Protein AF-A0A7K0LZA2-F1 (afdb_monomer_lite)

Secondary structure (DSSP, 8-state):
-PPPPPPPPPPPGGG--GGGEEEETTEEEEEEE---SSS----EEEEEESSPPPP----SS-------SS----------

Structure (mmCIF, N/CA/C/O backbone):
data_AF-A0A7K0LZA2-F1
#
_entry.id   AF-A0A7K0LZA2-F1
#
loop_
_atom_site.group_PDB
_atom_site.id
_atom_site.type_symbol
_atom_site.label_atom_id
_atom_site.label_alt_id
_atom_site.label_comp_id
_atom_site.label_asym_id
_atom_site.label_entity_id
_atom_site.label_seq_id
_atom_site.pdbx_PDB_ins_code
_atom_site.Cartn_x
_atom_site.Cartn_y
_atom_site.Cartn_z
_atom_site.occupancy
_atom_site.B_iso_or_equiv
_atom_site.auth_seq_id
_atom_site.auth_comp_id
_atom_site.auth_asym_id
_atom_site.auth_atom_id
_atom_site.pdbx_PDB_model_num
ATOM 1 N N . MET A 1 1 ? -30.163 -21.825 -4.765 1.00 33.12 1 MET A N 1
ATOM 2 C CA . MET A 1 1 ? -30.317 -20.491 -4.145 1.00 33.12 1 MET A CA 1
ATOM 3 C C . MET A 1 1 ? -28.927 -19.898 -3.976 1.00 33.12 1 MET A C 1
ATOM 5 O O . MET A 1 1 ? -28.187 -20.357 -3.118 1.00 33.12 1 MET A O 1
ATOM 9 N N . ASN A 1 2 ? -28.550 -18.963 -4.850 1.00 35.34 2 ASN A N 1
ATOM 10 C CA . ASN A 1 2 ? -27.258 -18.276 -4.796 1.00 35.34 2 ASN A CA 1
ATOM 11 C C . ASN A 1 2 ? -27.255 -17.310 -3.608 1.00 35.34 2 ASN A C 1
ATOM 13 O O . ASN A 1 2 ? -28.124 -16.443 -3.520 1.00 35.34 2 ASN A O 1
ATOM 17 N N . GLN A 1 3 ? -26.303 -17.466 -2.688 1.00 33.91 3 GLN A N 1
ATOM 18 C CA . GLN A 1 3 ? -26.083 -16.486 -1.629 1.00 33.91 3 GLN A CA 1
ATOM 19 C C . GLN A 1 3 ? -25.539 -15.195 -2.253 1.00 33.91 3 GLN A C 1
ATOM 21 O O . GLN A 1 3 ? -24.502 -15.200 -2.912 1.00 33.91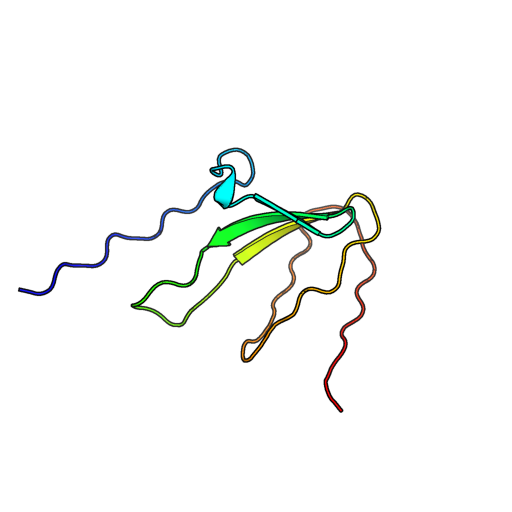 3 GLN A O 1
ATOM 26 N N . ALA A 1 4 ? -26.270 -14.098 -2.066 1.00 36.03 4 ALA A N 1
ATOM 27 C CA . ALA A 1 4 ? -25.887 -12.766 -2.509 1.00 36.03 4 ALA A CA 1
ATOM 28 C C . ALA A 1 4 ? -24.604 -12.295 -1.797 1.00 36.03 4 ALA A C 1
ATOM 30 O O . ALA A 1 4 ? -24.507 -12.350 -0.568 1.00 36.03 4 ALA A O 1
ATOM 31 N N . MET A 1 5 ? -23.634 -11.809 -2.574 1.00 41.59 5 MET A N 1
ATOM 32 C CA . MET A 1 5 ? -22.444 -11.098 -2.095 1.00 41.59 5 MET A CA 1
ATOM 33 C C . MET A 1 5 ? -22.850 -9.925 -1.188 1.00 41.59 5 MET A C 1
ATOM 35 O O . MET A 1 5 ? -23.626 -9.063 -1.600 1.00 41.59 5 MET A O 1
ATOM 39 N N . LYS A 1 6 ? -22.324 -9.867 0.044 1.00 42.16 6 LYS A N 1
ATOM 40 C CA . LYS A 1 6 ? -22.514 -8.696 0.920 1.00 42.16 6 LYS A CA 1
ATOM 41 C C . LYS A 1 6 ? -21.570 -7.553 0.476 1.00 42.16 6 LYS A C 1
ATOM 43 O O . LYS A 1 6 ? -20.400 -7.841 0.234 1.00 42.16 6 LYS A O 1
ATOM 48 N N . PRO A 1 7 ? -22.035 -6.288 0.377 1.00 55.19 7 PRO A N 1
ATOM 49 C CA . PRO A 1 7 ? -21.248 -5.177 -0.170 1.00 55.19 7 PRO A CA 1
ATOM 50 C C . PRO A 1 7 ? -19.975 -4.816 0.614 1.00 55.19 7 PRO A C 1
ATOM 52 O O . PRO A 1 7 ? -19.865 -5.069 1.817 1.00 55.19 7 PRO A O 1
ATOM 55 N N . GLY A 1 8 ? -19.051 -4.173 -0.114 1.00 56.03 8 GLY A N 1
ATOM 56 C CA . GLY A 1 8 ? -17.701 -3.774 0.280 1.00 56.03 8 GLY A CA 1
ATOM 57 C C . GLY A 1 8 ? -17.615 -2.961 1.569 1.00 56.03 8 GLY A C 1
ATOM 58 O O . GLY A 1 8 ? -18.147 -1.858 1.684 1.00 56.03 8 GLY A O 1
ATOM 59 N N . LYS A 1 9 ? -16.875 -3.513 2.530 1.00 52.22 9 LYS A N 1
ATOM 60 C CA . LYS A 1 9 ? -16.396 -2.783 3.700 1.00 52.22 9 LYS A CA 1
ATOM 61 C C . LYS A 1 9 ? -15.094 -2.088 3.322 1.00 52.22 9 LYS A C 1
ATOM 63 O O . LYS A 1 9 ? -14.138 -2.754 2.937 1.00 52.22 9 LYS A O 1
ATOM 68 N N . VAL A 1 10 ? -15.074 -0.765 3.431 1.00 52.16 10 VAL A N 1
ATOM 69 C CA . VAL A 1 10 ? -13.856 0.038 3.297 1.00 52.16 10 VAL A CA 1
ATOM 70 C C . VAL A 1 10 ? -13.284 0.225 4.694 1.00 52.16 10 VAL A C 1
ATOM 72 O O . VAL A 1 10 ? -13.958 0.756 5.577 1.00 52.16 10 VAL A O 1
ATOM 75 N N . PHE A 1 11 ? -12.061 -0.245 4.908 1.00 58.97 11 PHE A N 1
ATOM 76 C CA . PHE A 1 11 ? -11.384 -0.123 6.192 1.00 58.97 11 PHE A CA 1
ATOM 77 C C . PHE A 1 11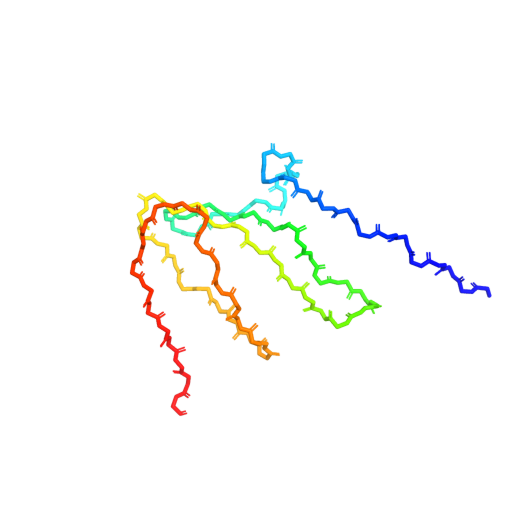 ? -10.485 1.109 6.193 1.00 58.97 11 PHE A C 1
ATOM 79 O O . PHE A 1 11 ? -9.865 1.437 5.186 1.00 58.97 11 PHE A O 1
ATOM 86 N N . ASN A 1 12 ? -10.409 1.797 7.330 1.00 64.62 12 ASN A N 1
ATOM 87 C CA . ASN A 1 12 ? -9.376 2.798 7.558 1.00 64.62 12 ASN A CA 1
ATOM 88 C C . ASN A 1 12 ? -8.089 2.065 7.962 1.00 64.62 12 ASN A C 1
ATOM 90 O O . ASN A 1 12 ? -8.153 1.133 8.765 1.00 64.62 12 ASN A O 1
ATOM 94 N N . ALA A 1 13 ? -6.928 2.506 7.470 1.00 66.75 13 ALA A N 1
ATOM 95 C CA . ALA A 1 13 ? -5.622 1.969 7.861 1.00 66.75 13 ALA A CA 1
ATOM 96 C C . ALA A 1 13 ? -5.452 1.841 9.391 1.00 66.75 13 ALA A C 1
ATOM 98 O O . ALA A 1 13 ? -4.853 0.889 9.878 1.00 66.75 13 ALA A O 1
ATOM 99 N N . ARG A 1 14 ? -6.047 2.760 10.167 1.00 66.38 14 ARG A N 1
ATOM 100 C CA . ARG A 1 14 ? -5.984 2.777 11.641 1.00 66.38 14 ARG A CA 1
ATOM 101 C C . ARG A 1 14 ? -6.851 1.727 12.340 1.00 66.38 14 ARG A C 1
ATOM 103 O O . ARG A 1 14 ? -6.704 1.541 13.542 1.00 66.38 14 ARG A O 1
ATOM 110 N N . THR A 1 15 ? -7.784 1.102 11.630 1.00 72.62 15 THR A N 1
ATOM 111 C CA . THR A 1 15 ? -8.772 0.167 12.195 1.00 72.62 15 THR A CA 1
ATOM 112 C C . THR A 1 15 ? -8.666 -1.230 11.589 1.00 72.62 15 THR A C 1
ATOM 114 O O . THR A 1 15 ? -9.571 -2.041 11.777 1.00 72.62 15 THR A O 1
ATOM 117 N N . LEU A 1 16 ? -7.619 -1.493 10.803 1.00 75.00 16 LEU A N 1
ATOM 118 C CA . LEU A 1 16 ? -7.390 -2.803 10.208 1.00 75.00 16 LEU A CA 1
ATOM 119 C C . LEU A 1 16 ? -6.983 -3.825 11.268 1.00 75.00 16 LEU A C 1
ATOM 121 O O . LEU A 1 16 ? -6.297 -3.501 12.239 1.00 75.00 16 LEU A O 1
ATOM 125 N N . ALA A 1 17 ? -7.400 -5.069 11.048 1.00 79.94 17 ALA A N 1
ATOM 126 C CA . ALA A 1 17 ? -6.933 -6.189 11.844 1.00 79.94 17 ALA A CA 1
ATOM 127 C C . ALA A 1 17 ? -5.429 -6.424 11.579 1.00 79.94 17 ALA A C 1
ATOM 129 O O . ALA A 1 17 ? -4.959 -6.127 10.475 1.00 79.94 17 ALA A O 1
ATOM 130 N N . PRO A 1 18 ? -4.652 -6.923 12.559 1.00 81.94 18 PRO A N 1
ATOM 131 C CA . PRO A 1 18 ? -3.205 -7.084 12.415 1.00 81.94 18 PRO A CA 1
ATOM 132 C C . PRO A 1 18 ? -2.775 -7.896 11.187 1.00 81.94 18 PRO A C 1
ATOM 134 O O . PRO A 1 18 ? -1.755 -7.582 10.585 1.00 81.94 18 PRO A O 1
ATOM 137 N N . GLU A 1 19 ? -3.560 -8.894 10.776 1.00 83.56 19 GLU A N 1
ATOM 138 C CA . GLU A 1 19 ? -3.316 -9.708 9.579 1.00 83.56 19 GLU A CA 1
ATOM 139 C C . GLU A 1 19 ? -3.365 -8.919 8.258 1.00 83.56 19 GLU A C 1
ATOM 141 O O . GLU A 1 19 ? -2.836 -9.372 7.242 1.00 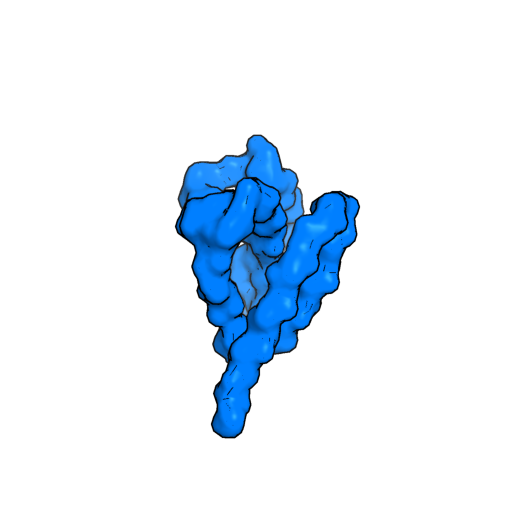83.56 19 GLU A O 1
ATOM 146 N N . ASP A 1 20 ? -3.958 -7.725 8.277 1.00 83.81 20 ASP A N 1
ATOM 147 C CA . ASP A 1 20 ? -4.096 -6.835 7.120 1.00 83.81 20 ASP A CA 1
ATOM 148 C C . ASP A 1 20 ? -3.045 -5.732 7.089 1.00 83.81 20 ASP A C 1
ATOM 150 O O . ASP A 1 20 ? -3.046 -4.883 6.190 1.00 83.81 20 ASP A O 1
ATOM 154 N N . VAL A 1 21 ? -2.122 -5.775 8.048 1.00 87.38 21 VAL A N 1
ATOM 155 C CA . VAL A 1 21 ? -0.987 -4.874 8.165 1.00 87.38 21 VAL A CA 1
ATOM 156 C C . VAL A 1 21 ? 0.294 -5.671 7.953 1.00 87.38 21 VAL A C 1
ATOM 158 O O . VAL A 1 21 ? 0.536 -6.689 8.592 1.00 87.38 21 VAL A O 1
ATOM 161 N N . SER A 1 22 ? 1.145 -5.202 7.046 1.00 89.31 22 SER A N 1
ATOM 162 C CA . SER A 1 22 ? 2.427 -5.848 6.751 1.00 89.31 22 SER A CA 1
ATOM 163 C C . SER A 1 22 ? 3.565 -4.837 6.710 1.00 89.31 22 SER A C 1
ATOM 165 O O . SER A 1 22 ? 3.369 -3.672 6.364 1.00 89.31 22 SER A O 1
ATOM 167 N N . MET A 1 23 ? 4.770 -5.285 7.063 1.00 88.81 23 MET A N 1
ATOM 168 C CA . MET A 1 23 ? 5.988 -4.480 6.965 1.00 88.81 23 MET A CA 1
ATOM 169 C C . MET A 1 23 ? 6.751 -4.838 5.691 1.00 88.81 23 MET A C 1
ATOM 171 O O . MET A 1 23 ? 6.887 -6.010 5.344 1.00 88.81 23 MET A O 1
ATOM 175 N N . ARG A 1 24 ? 7.265 -3.825 4.993 1.00 85.94 24 ARG A N 1
ATOM 176 C CA . ARG A 1 24 ? 8.055 -3.958 3.761 1.00 85.94 24 ARG A CA 1
ATOM 177 C C . ARG A 1 24 ? 9.266 -3.035 3.833 1.00 85.94 24 ARG A C 1
ATOM 179 O O . ARG A 1 24 ? 9.213 -1.898 3.368 1.00 85.94 24 ARG A O 1
ATOM 186 N N . GLY A 1 25 ? 10.345 -3.508 4.455 1.00 86.94 25 GLY A N 1
ATOM 187 C CA . GLY A 1 25 ? 11.474 -2.651 4.825 1.00 86.94 25 GLY A CA 1
ATOM 188 C C . GLY A 1 25 ? 11.016 -1.581 5.818 1.00 86.94 25 GLY A C 1
ATOM 189 O O . GLY A 1 25 ? 10.405 -1.909 6.832 1.00 86.94 25 GLY A O 1
ATOM 190 N N . GLN A 1 26 ? 11.249 -0.308 5.498 1.00 88.12 26 GLN A N 1
ATOM 191 C CA . GLN A 1 26 ? 10.783 0.841 6.289 1.00 88.12 26 GLN A CA 1
ATOM 192 C C . GLN A 1 26 ? 9.383 1.337 5.867 1.00 88.12 26 GLN A C 1
ATOM 194 O O . GLN A 1 26 ? 8.973 2.441 6.217 1.00 88.12 26 GLN A O 1
ATOM 199 N N . GLY A 1 27 ? 8.642 0.546 5.087 1.00 88.38 27 GLY A N 1
ATOM 200 C CA . GLY A 1 27 ? 7.249 0.821 4.740 1.00 88.38 27 GLY A CA 1
ATOM 201 C C . GLY A 1 27 ? 6.272 -0.013 5.566 1.00 88.38 27 GLY A C 1
ATOM 202 O O . GLY A 1 27 ? 6.451 -1.225 5.689 1.00 88.38 27 GLY A O 1
ATOM 203 N N . GLN A 1 28 ? 5.203 0.608 6.064 1.00 90.62 28 GLN A N 1
ATOM 204 C CA . GLN A 1 28 ? 4.049 -0.089 6.638 1.00 90.62 28 GLN A CA 1
ATOM 205 C C . GLN A 1 28 ? 2.901 -0.102 5.625 1.00 90.62 28 GLN A C 1
ATOM 207 O O . GLN A 1 28 ? 2.522 0.940 5.095 1.00 90.62 28 GLN A O 1
ATOM 212 N N . CYS A 1 29 ? 2.372 -1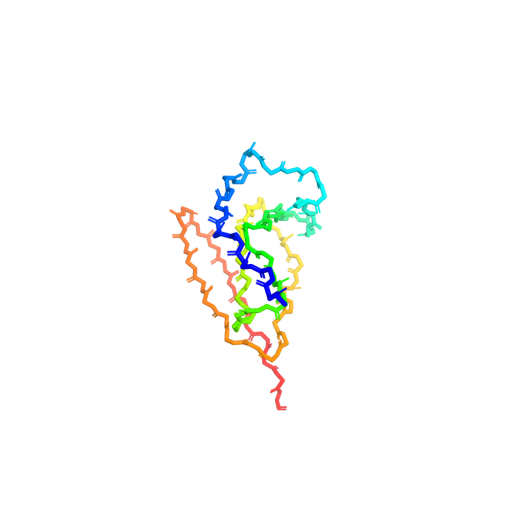.283 5.321 1.00 89.00 29 CYS A N 1
ATOM 213 C CA . CYS A 1 29 ? 1.367 -1.498 4.284 1.00 89.00 29 CYS A CA 1
ATOM 214 C C . CYS A 1 29 ? 0.043 -1.950 4.898 1.00 89.00 29 CYS A C 1
ATOM 216 O O . CYS A 1 29 ? 0.016 -2.902 5.673 1.00 89.00 29 CYS A O 1
ATOM 218 N N . PHE A 1 30 ? -1.040 -1.300 4.490 1.00 88.56 30 PHE A N 1
ATOM 219 C CA . PHE A 1 30 ? -2.401 -1.495 4.975 1.00 88.56 30 PHE A CA 1
ATOM 220 C C . PHE A 1 30 ? -3.272 -2.002 3.825 1.00 88.56 30 PHE A C 1
ATOM 222 O O . PHE A 1 30 ? -3.524 -1.265 2.871 1.00 88.56 30 PHE A O 1
ATOM 229 N N . ASN A 1 31 ? -3.717 -3.257 3.882 1.00 84.38 31 ASN A N 1
ATOM 230 C CA . ASN A 1 31 ? -4.519 -3.876 2.825 1.00 84.38 31 ASN A CA 1
ATOM 231 C C . ASN A 1 31 ? -5.999 -3.509 2.990 1.00 84.38 31 ASN A C 1
ATOM 233 O O . ASN A 1 31 ? -6.748 -4.175 3.699 1.00 84.38 31 ASN A O 1
ATOM 237 N N . LEU A 1 32 ? -6.414 -2.429 2.328 1.00 79.81 32 LEU A N 1
ATOM 238 C CA . LEU A 1 32 ? -7.752 -1.844 2.460 1.00 79.81 32 LEU A CA 1
ATOM 239 C C . LEU A 1 32 ? -8.812 -2.619 1.670 1.00 79.81 32 LEU A C 1
ATOM 241 O O . LEU A 1 32 ? -9.962 -2.704 2.097 1.00 79.81 32 LEU A O 1
ATOM 245 N N . ILE A 1 33 ? -8.426 -3.163 0.512 1.00 78.19 33 ILE A N 1
ATOM 246 C CA . ILE A 1 33 ? -9.287 -3.975 -0.353 1.00 78.19 33 ILE A CA 1
ATOM 247 C C . ILE A 1 33 ? -8.504 -5.218 -0.761 1.00 78.19 33 ILE A C 1
ATOM 249 O O . ILE A 1 33 ? -7.417 -5.116 -1.337 1.00 78.19 33 ILE A O 1
ATOM 253 N N . LYS A 1 34 ? -9.072 -6.386 -0.459 1.00 72.94 34 LYS A N 1
ATOM 254 C CA . LYS A 1 34 ? -8.541 -7.693 -0.845 1.00 72.94 34 LYS A CA 1
ATOM 255 C C . LYS A 1 34 ? -9.302 -8.218 -2.052 1.00 72.94 34 LYS A C 1
ATOM 257 O O . LYS A 1 34 ? -10.522 -8.071 -2.122 1.00 72.94 34 LYS A O 1
ATOM 262 N N . ALA A 1 35 ? -8.587 -8.897 -2.941 1.00 68.00 35 ALA A N 1
ATOM 263 C CA . ALA A 1 35 ? -9.218 -9.666 -4.000 1.00 68.00 35 ALA A CA 1
ATOM 264 C C . ALA A 1 35 ? -10.106 -10.762 -3.384 1.00 68.00 35 ALA A C 1
ATOM 266 O O . ALA A 1 35 ? -9.671 -11.515 -2.511 1.00 68.00 35 ALA A O 1
ATOM 267 N N . GLY A 1 36 ? -11.362 -10.815 -3.823 1.00 63.91 36 GLY A N 1
ATOM 268 C CA . GLY A 1 36 ? -12.333 -11.853 -3.481 1.00 63.91 36 GLY A CA 1
ATOM 269 C C . GLY A 1 36 ? -12.818 -12.577 -4.737 1.00 63.91 36 GLY A C 1
ATOM 270 O O . GLY A 1 36 ? -12.356 -12.307 -5.839 1.00 63.91 36 GLY A O 1
ATOM 271 N N . SER A 1 37 ? -13.765 -13.499 -4.582 1.00 50.28 37 SER A N 1
ATOM 272 C CA . SER A 1 37 ? -14.123 -14.451 -5.642 1.00 50.28 37 SER A CA 1
ATOM 273 C C . SER A 1 37 ? -15.076 -13.930 -6.737 1.00 50.28 37 SER A C 1
ATOM 275 O O . SER A 1 37 ? -15.305 -14.668 -7.689 1.00 50.28 37 SER A O 1
ATOM 277 N N . PHE A 1 38 ? -15.665 -12.725 -6.634 1.00 50.97 38 PHE A N 1
ATOM 278 C CA . PHE A 1 38 ? -16.837 -12.360 -7.468 1.00 50.97 38 PHE A CA 1
ATOM 279 C C . PHE A 1 38 ? -16.920 -10.907 -7.996 1.00 50.97 38 PHE A C 1
ATOM 281 O O . PHE A 1 38 ? -18.012 -10.389 -8.211 1.00 50.97 38 PHE A O 1
ATOM 288 N N . ALA A 1 39 ? -15.793 -10.251 -8.260 1.00 53.56 39 ALA A N 1
ATOM 289 C CA . ALA A 1 39 ? -15.683 -9.095 -9.165 1.00 53.56 39 ALA A CA 1
ATOM 290 C C . ALA A 1 39 ? -14.227 -9.024 -9.656 1.00 53.56 39 ALA A C 1
ATOM 292 O O . ALA A 1 39 ? -13.378 -9.660 -9.025 1.00 53.56 39 ALA A O 1
ATOM 293 N N . GLU A 1 40 ? -13.929 -8.304 -10.748 1.00 59.25 40 GLU A N 1
ATOM 294 C CA . GLU A 1 40 ? -12.539 -8.113 -11.200 1.00 59.25 40 GLU A CA 1
ATOM 295 C C . GLU A 1 40 ? -11.650 -7.765 -9.992 1.00 59.25 40 GLU A C 1
ATOM 297 O O . GLU A 1 40 ? -12.014 -6.874 -9.215 1.00 59.25 40 GLU A O 1
ATOM 302 N N . PRO A 1 41 ? -10.561 -8.516 -9.748 1.00 67.19 41 PRO A N 1
ATOM 303 C CA . PRO A 1 41 ? -9.851 -8.470 -8.479 1.00 67.19 41 PRO A CA 1
ATOM 304 C C . PRO A 1 41 ? -9.074 -7.157 -8.342 1.00 67.19 41 PRO A C 1
ATOM 306 O O . PRO A 1 41 ? -7.877 -7.087 -8.603 1.00 67.19 41 PRO A O 1
ATOM 309 N N . MET A 1 42 ? -9.749 -6.102 -7.891 1.00 74.50 42 MET A N 1
ATOM 310 C CA . MET A 1 42 ? -9.094 -4.871 -7.476 1.00 74.50 42 MET A CA 1
ATOM 311 C C . MET A 1 42 ? -8.479 -5.081 -6.093 1.00 74.50 42 MET A C 1
ATOM 313 O O . MET A 1 42 ? -9.130 -5.570 -5.167 1.00 74.50 42 MET A O 1
ATOM 317 N N . THR A 1 43 ? -7.223 -4.673 -5.939 1.00 79.38 43 THR A N 1
ATOM 318 C CA . THR A 1 43 ? -6.574 -4.578 -4.629 1.00 79.38 43 THR A CA 1
ATOM 319 C C . THR A 1 43 ? -6.253 -3.123 -4.334 1.00 79.38 43 THR A C 1
ATOM 321 O O . THR A 1 43 ? -5.944 -2.349 -5.238 1.00 79.38 43 THR A O 1
ATOM 324 N N . ALA A 1 44 ? -6.334 -2.737 -3.064 1.00 83.88 44 ALA A N 1
ATOM 325 C CA . ALA A 1 44 ? -5.922 -1.413 -2.620 1.00 83.88 44 ALA A CA 1
ATOM 326 C C . ALA A 1 44 ? -5.054 -1.550 -1.375 1.00 83.88 44 ALA A C 1
ATOM 328 O O . ALA A 1 44 ? -5.462 -2.153 -0.380 1.00 83.88 44 ALA A O 1
ATOM 329 N N . THR A 1 45 ? -3.860 -0.966 -1.437 1.00 85.81 45 THR A N 1
ATOM 330 C CA . THR A 1 45 ? -2.917 -0.932 -0.320 1.00 85.81 45 THR A CA 1
ATOM 331 C C . THR A 1 45 ? -2.514 0.512 -0.068 1.00 85.81 45 THR A C 1
ATOM 333 O O . THR A 1 45 ? -1.941 1.140 -0.956 1.00 85.81 45 THR A O 1
ATOM 336 N N . GLU A 1 46 ? -2.761 1.025 1.135 1.00 88.62 46 GLU A N 1
ATOM 337 C CA . GLU A 1 46 ? -2.126 2.267 1.586 1.00 88.62 46 GLU A CA 1
ATOM 338 C C . GLU A 1 46 ? -0.738 1.929 2.137 1.00 88.62 46 GLU A C 1
ATOM 340 O O . GLU A 1 46 ? -0.579 0.959 2.877 1.00 88.62 46 GLU A O 1
ATOM 345 N N . ILE A 1 47 ? 0.278 2.700 1.750 1.00 87.56 47 ILE A N 1
ATOM 346 C CA . ILE A 1 47 ? 1.661 2.489 2.184 1.00 87.56 47 ILE A CA 1
ATOM 347 C C . ILE A 1 47 ? 2.135 3.748 2.894 1.00 87.56 47 ILE A C 1
ATOM 349 O O . ILE A 1 47 ? 2.129 4.835 2.318 1.00 87.56 47 ILE A O 1
ATOM 353 N N . HIS A 1 48 ? 2.555 3.602 4.146 1.00 90.19 48 HIS A N 1
ATOM 354 C CA . HIS A 1 48 ? 3.220 4.657 4.903 1.00 90.19 48 HIS A CA 1
ATOM 355 C C . HIS A 1 48 ? 4.720 4.412 4.824 1.00 90.19 48 HIS A C 1
ATOM 357 O O . HIS A 1 48 ? 5.229 3.445 5.391 1.00 90.19 48 HIS A O 1
ATOM 363 N N . LEU A 1 49 ? 5.416 5.264 4.077 1.00 87.69 49 LEU A N 1
ATOM 364 C CA . LEU A 1 49 ? 6.864 5.203 3.912 1.00 87.69 49 LEU A CA 1
ATOM 365 C C . LEU A 1 49 ? 7.533 6.106 4.947 1.00 87.69 49 LEU A C 1
ATOM 367 O O . LEU A 1 49 ? 7.262 7.303 4.987 1.00 87.69 49 LEU A O 1
ATOM 371 N N . THR A 1 50 ? 8.427 5.541 5.756 1.00 87.38 50 THR A N 1
ATOM 372 C CA . THR A 1 50 ? 9.337 6.312 6.624 1.00 87.38 50 THR A CA 1
ATOM 373 C C . THR A 1 50 ? 10.790 6.256 6.142 1.00 87.38 50 THR A C 1
ATOM 375 O O . THR A 1 50 ? 11.670 6.855 6.754 1.00 87.38 50 THR A O 1
ATOM 378 N N . GLY A 1 51 ? 11.035 5.567 5.025 1.00 85.38 51 GLY A N 1
ATOM 379 C CA . GLY A 1 51 ? 12.335 5.410 4.386 1.00 85.38 51 GLY A CA 1
ATOM 380 C C . GLY A 1 51 ? 12.260 4.410 3.232 1.00 85.38 51 GLY A C 1
ATOM 381 O O . GLY A 1 51 ? 11.244 4.333 2.536 1.00 85.38 51 GLY A O 1
ATOM 382 N N . ASN A 1 52 ? 13.315 3.619 3.041 1.00 83.56 52 ASN A N 1
ATOM 383 C CA . ASN A 1 52 ? 13.399 2.680 1.925 1.00 83.56 52 ASN A CA 1
ATOM 384 C C . ASN A 1 52 ? 12.469 1.477 2.142 1.00 83.56 52 ASN A C 1
ATOM 386 O O . ASN A 1 52 ? 12.632 0.694 3.084 1.00 83.56 52 ASN A O 1
ATOM 390 N N . ALA A 1 53 ? 11.503 1.313 1.240 1.00 82.12 53 ALA A N 1
ATOM 391 C CA . ALA A 1 53 ? 10.634 0.146 1.192 1.00 82.12 53 ALA A CA 1
ATOM 392 C C . ALA A 1 53 ? 11.058 -0.811 0.079 1.00 82.12 53 ALA A C 1
ATOM 394 O O . ALA A 1 53 ? 11.622 -0.411 -0.936 1.00 82.12 53 ALA A O 1
ATOM 395 N N . SER A 1 54 ? 10.760 -2.094 0.265 1.00 79.12 54 SER A N 1
ATOM 396 C CA . SER A 1 54 ? 11.029 -3.112 -0.752 1.00 79.12 54 SER A CA 1
ATOM 397 C C . SER A 1 54 ? 10.178 -2.876 -2.023 1.00 79.12 54 SER A C 1
ATOM 399 O O . SER A 1 54 ? 9.132 -2.215 -1.940 1.00 79.12 54 SER A O 1
ATOM 401 N N . PRO A 1 55 ? 10.527 -3.458 -3.188 1.00 75.62 55 PRO A N 1
ATOM 402 C CA . PRO A 1 55 ? 9.734 -3.365 -4.427 1.00 75.62 55 PRO A CA 1
ATOM 403 C C . PRO A 1 55 ? 8.396 -4.105 -4.336 1.00 75.62 55 PRO A C 1
ATOM 405 O O . PRO A 1 55 ? 8.357 -5.258 -3.892 1.00 75.62 55 PRO A O 1
ATOM 408 N N . LYS A 1 56 ? 7.275 -3.439 -4.658 1.00 74.44 56 LYS A N 1
ATOM 409 C CA . LYS A 1 56 ? 5.941 -4.068 -4.650 1.00 74.44 56 LYS A CA 1
ATOM 410 C C . LYS A 1 56 ? 5.685 -4.631 -6.041 1.00 74.44 56 LYS A C 1
ATOM 412 O O . LYS A 1 56 ? 5.569 -3.861 -6.982 1.00 74.44 56 LYS A O 1
ATOM 417 N N . GLY A 1 57 ? 5.601 -5.953 -6.155 1.00 69.69 57 GLY A N 1
ATOM 418 C CA . GLY A 1 57 ? 5.211 -6.581 -7.412 1.00 69.69 57 GLY A CA 1
ATOM 419 C C . GLY A 1 57 ? 3.736 -6.321 -7.714 1.00 69.69 57 GLY A C 1
ATOM 420 O O . GLY A 1 57 ? 2.890 -6.465 -6.828 1.00 69.69 57 GLY A O 1
ATOM 421 N N . SER A 1 58 ? 3.437 -5.972 -8.959 1.00 66.94 58 SER A N 1
ATOM 422 C CA . SER A 1 58 ? 2.123 -6.139 -9.572 1.00 66.94 58 SER A CA 1
ATOM 423 C C . SER A 1 58 ? 2.277 -7.182 -10.671 1.00 66.94 58 SER A C 1
ATOM 425 O O . SER A 1 58 ? 3.122 -7.054 -11.553 1.00 66.94 58 SER A O 1
ATOM 427 N N . LYS A 1 59 ? 1.523 -8.274 -10.572 1.00 68.81 59 LYS A N 1
ATOM 4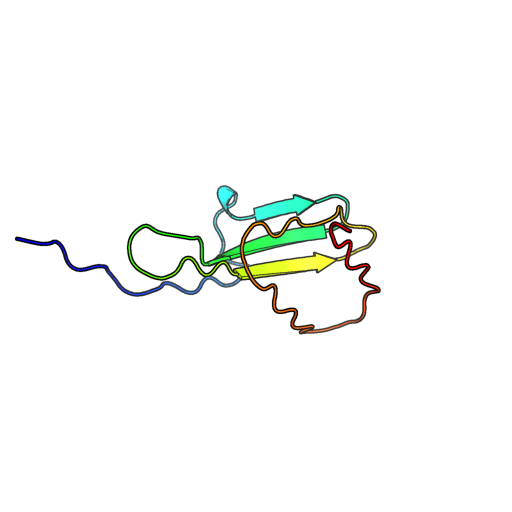28 C CA . LYS A 1 59 ? 1.476 -9.288 -11.622 1.00 68.81 59 LYS A CA 1
ATOM 429 C C . LYS A 1 59 ? 0.086 -9.231 -12.230 1.00 68.81 59 LYS A C 1
ATOM 431 O O . LYS A 1 59 ? -0.889 -9.268 -11.484 1.00 68.81 59 LYS A O 1
ATOM 436 N N . ASP A 1 60 ? 0.023 -9.123 -13.552 1.00 71.06 60 ASP A N 1
ATOM 437 C CA . ASP A 1 60 ? -1.215 -9.218 -14.329 1.00 71.06 60 ASP A CA 1
ATOM 438 C C . ASP A 1 60 ? -2.270 -8.133 -13.996 1.00 71.06 60 ASP A C 1
ATOM 440 O O . ASP A 1 60 ? -3.464 -8.343 -14.204 1.00 71.06 60 ASP A O 1
ATOM 444 N N . CYS A 1 61 ? -1.851 -6.966 -13.478 1.00 72.19 61 CYS A N 1
ATOM 445 C CA . CYS A 1 61 ? -2.744 -5.835 -13.210 1.00 72.19 61 CYS A CA 1
ATOM 446 C C . CYS A 1 61 ? -2.074 -4.463 -13.382 1.00 72.19 61 CYS A C 1
ATOM 448 O O . CYS A 1 61 ? -0.913 -4.259 -13.009 1.00 72.19 61 CYS A O 1
ATOM 450 N N . ASP A 1 62 ? -2.844 -3.498 -13.890 1.00 79.81 62 ASP A N 1
ATOM 451 C CA . ASP A 1 62 ? -2.443 -2.094 -13.893 1.00 79.81 62 ASP A CA 1
ATOM 452 C C . ASP A 1 62 ? -2.310 -1.580 -12.456 1.00 79.81 62 ASP A C 1
ATOM 454 O O . ASP A 1 62 ? -3.131 -1.866 -11.580 1.00 79.81 62 ASP A O 1
ATOM 458 N N . THR A 1 63 ? -1.262 -0.796 -12.203 1.00 81.62 63 THR A N 1
ATOM 459 C CA . THR A 1 63 ? -1.015 -0.201 -10.886 1.00 81.62 63 THR A CA 1
ATOM 460 C C . THR A 1 63 ? -1.250 1.298 -10.928 1.00 81.62 63 THR A C 1
ATOM 462 O O . THR A 1 63 ? -0.513 2.041 -11.570 1.00 81.62 63 THR A O 1
ATOM 465 N N . LEU A 1 64 ? -2.261 1.750 -10.187 1.00 85.56 64 LEU A N 1
ATOM 466 C CA . LEU A 1 64 ? -2.549 3.166 -9.984 1.00 85.56 64 LEU A CA 1
ATOM 467 C C . LEU A 1 64 ? -1.922 3.638 -8.670 1.00 85.56 64 LEU A C 1
ATOM 469 O O . LEU A 1 64 ? -2.110 3.015 -7.623 1.00 85.56 64 LEU A O 1
ATOM 473 N N . ILE A 1 65 ? -1.192 4.754 -8.716 1.00 85.94 65 ILE A N 1
ATOM 474 C CA . ILE A 1 65 ? -0.515 5.334 -7.552 1.00 85.94 65 ILE A CA 1
ATOM 475 C C . ILE A 1 65 ? -1.129 6.697 -7.249 1.00 85.94 65 ILE A C 1
ATOM 477 O O . ILE A 1 65 ? -1.157 7.584 -8.098 1.00 85.94 65 ILE A O 1
ATOM 481 N N . TYR A 1 66 ? -1.586 6.871 -6.011 1.00 88.00 66 TYR A N 1
ATOM 482 C CA . TYR A 1 66 ? -2.084 8.141 -5.495 1.00 88.00 66 TYR A CA 1
ATOM 483 C C . TYR A 1 66 ? -1.289 8.546 -4.252 1.00 88.00 66 TYR A C 1
ATOM 485 O O . TYR A 1 66 ? -1.203 7.788 -3.285 1.00 88.00 66 TYR A O 1
ATOM 493 N N . VAL A 1 67 ? -0.720 9.754 -4.267 1.00 88.38 67 VAL A N 1
ATOM 494 C CA . VAL A 1 67 ? 0.046 10.303 -3.140 1.00 88.38 67 VAL A CA 1
ATOM 495 C C . VAL A 1 67 ? -0.867 11.201 -2.312 1.00 88.38 67 VAL A C 1
ATOM 497 O O . VAL A 1 67 ? -1.157 12.332 -2.691 1.00 88.38 67 VAL A O 1
ATOM 500 N N . ARG A 1 68 ? -1.317 10.693 -1.158 1.00 87.69 68 ARG A N 1
ATOM 501 C CA . ARG A 1 68 ? -2.173 11.451 -0.229 1.00 87.69 68 ARG A CA 1
ATOM 502 C C . ARG A 1 68 ? -1.427 12.598 0.458 1.00 87.69 68 ARG A C 1
ATOM 504 O O . ARG A 1 68 ? -2.013 13.644 0.718 1.00 87.69 68 ARG A O 1
ATOM 511 N N . SER A 1 69 ? -0.164 12.381 0.822 1.00 88.00 69 SER A N 1
ATOM 512 C CA . SER A 1 69 ? 0.660 13.347 1.559 1.00 88.00 69 SER A CA 1
ATOM 513 C C . SER A 1 69 ? 2.143 12.994 1.478 1.00 88.00 69 SER A C 1
ATOM 515 O O . SER A 1 69 ? 2.480 11.811 1.484 1.00 88.00 69 SER A O 1
ATOM 517 N N . GLY A 1 70 ? 3.011 14.008 1.516 1.00 90.12 70 GLY A N 1
ATOM 518 C CA . GLY A 1 70 ? 4.465 13.839 1.443 1.00 90.12 70 GLY A CA 1
ATOM 519 C C . GLY A 1 70 ? 4.968 13.661 0.010 1.00 90.12 70 GLY A C 1
ATOM 520 O O . GLY A 1 70 ? 4.257 13.953 -0.951 1.00 90.12 70 GLY A O 1
ATOM 521 N N . SER A 1 71 ? 6.206 13.194 -0.125 1.00 88.00 71 SER A N 1
ATOM 522 C CA . SER A 1 71 ? 6.836 12.890 -1.409 1.00 88.00 71 SER A CA 1
ATOM 523 C C . SER A 1 71 ? 7.718 11.648 -1.290 1.00 88.00 71 SER A C 1
ATOM 525 O O . SER A 1 71 ? 8.223 11.327 -0.215 1.00 88.00 71 SER A O 1
ATOM 527 N N . ALA A 1 72 ? 7.878 10.935 -2.402 1.00 85.12 72 ALA A N 1
ATOM 528 C CA . ALA A 1 72 ? 8.758 9.781 -2.522 1.00 85.12 72 ALA A CA 1
ATOM 529 C C . ALA A 1 72 ? 9.237 9.652 -3.973 1.00 85.12 72 ALA A C 1
ATOM 531 O O . ALA A 1 72 ? 8.522 10.044 -4.897 1.00 85.12 72 ALA A O 1
ATOM 532 N N . SER A 1 73 ? 10.422 9.075 -4.161 1.00 85.75 73 SER A N 1
ATOM 533 C CA . SER A 1 73 ? 10.895 8.640 -5.475 1.00 85.75 73 SER A CA 1
A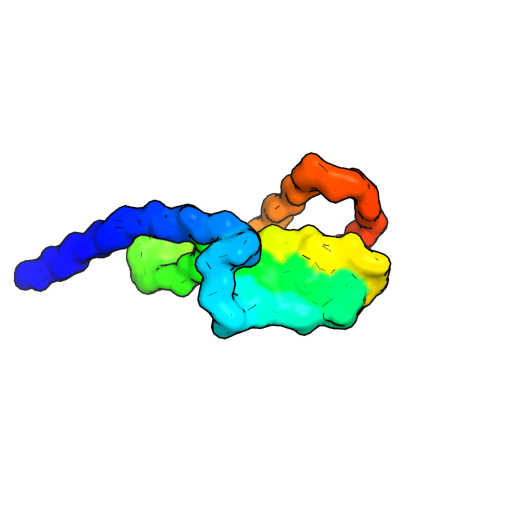TOM 534 C C . SER A 1 73 ? 10.448 7.204 -5.719 1.00 85.75 73 SER A C 1
ATOM 536 O O . SER A 1 73 ? 10.558 6.358 -4.832 1.00 85.75 73 SER A O 1
ATOM 538 N N . LEU A 1 74 ? 9.939 6.939 -6.919 1.00 80.69 74 LEU A N 1
ATOM 539 C CA . LEU A 1 74 ? 9.470 5.623 -7.336 1.00 80.69 74 LEU A CA 1
ATOM 540 C C . LEU A 1 74 ? 10.261 5.185 -8.564 1.00 80.69 74 LEU A C 1
ATOM 542 O O . LEU A 1 74 ? 10.387 5.944 -9.522 1.00 80.69 74 LEU A O 1
ATOM 546 N N . GLU A 1 75 ? 10.756 3.955 -8.527 1.00 85.31 75 GLU A N 1
ATOM 547 C CA . GLU A 1 75 ? 11.328 3.275 -9.683 1.00 85.31 75 GLU A CA 1
ATOM 548 C C . GLU A 1 75 ? 10.330 2.217 -10.160 1.00 85.31 75 GLU A C 1
ATOM 550 O O . GLU A 1 75 ? 9.871 1.385 -9.372 1.00 85.31 75 GLU A O 1
ATOM 555 N N . ILE A 1 76 ? 9.957 2.280 -11.440 1.00 81.25 76 ILE A N 1
ATOM 556 C CA . ILE A 1 76 ? 9.074 1.300 -12.077 1.00 81.25 76 ILE A CA 1
ATOM 557 C C . ILE A 1 76 ? 9.967 0.341 -12.857 1.00 81.25 76 ILE A C 1
ATOM 559 O O . ILE A 1 76 ? 10.507 0.701 -13.899 1.00 81.25 76 ILE A O 1
ATOM 563 N N . ILE A 1 77 ? 10.120 -0.873 -12.334 1.00 78.69 77 ILE A N 1
ATOM 564 C CA . ILE A 1 77 ? 10.882 -1.940 -12.983 1.00 78.69 77 ILE A CA 1
ATOM 565 C C . ILE A 1 77 ? 9.906 -2.724 -13.865 1.00 78.69 77 ILE A C 1
ATOM 567 O O . ILE A 1 77 ? 9.097 -3.500 -13.355 1.00 78.69 77 ILE A O 1
ATOM 571 N N . GLY A 1 78 ? 9.943 -2.478 -15.174 1.00 72.06 78 GLY A N 1
ATOM 572 C CA . GLY A 1 78 ? 9.275 -3.322 -16.166 1.00 72.06 78 GLY A CA 1
ATOM 573 C C . GLY A 1 78 ? 10.108 -4.569 -16.471 1.00 72.06 78 GLY A C 1
ATOM 574 O O . GLY A 1 78 ? 11.322 -4.570 -16.279 1.00 72.06 78 GLY A O 1
ATOM 575 N N . SER A 1 79 ? 9.463 -5.639 -16.932 1.00 59.06 79 SER A N 1
ATOM 576 C CA . SER A 1 79 ? 10.159 -6.685 -17.685 1.00 59.06 79 SER A CA 1
ATOM 577 C C . SER A 1 79 ? 10.401 -6.170 -19.103 1.00 59.06 79 SER A C 1
ATOM 579 O O . SER A 1 79 ? 9.425 -5.788 -19.752 1.00 59.06 79 SER A O 1
ATOM 581 N N . ASP A 1 80 ? 11.664 -6.145 -19.538 1.00 54.09 80 ASP A N 1
ATOM 582 C CA . ASP A 1 80 ? 12.041 -5.971 -20.951 1.00 54.09 80 ASP A CA 1
ATOM 583 C C . ASP A 1 80 ? 11.332 -6.994 -21.861 1.00 54.09 80 ASP A C 1
ATOM 585 O O . ASP A 1 80 ? 11.152 -8.160 -21.422 1.00 54.09 80 ASP A O 1
#

Radius of gyration: 14.92 Å; chains: 1; bounding box: 44×34×33 Å

pLDDT: mean 74.02, std 15.5, range [33.12, 90.62]

Foldseek 3Di:
DDDDDDDDDFDDQVGDDPVQWDAFPQKIKGWRAAADDPDDGDTDIDIDHPDDGDDDDDDPDDDDDDDPDDDDDDDDDDDD

Sequence (80 aa):
MNQAMKPGKVFNARTLAPEDVSMRGQGQCFNLIKAGSFAEPMTATEIHLTGNASPKGSKDCDTLIYVRSGSASLEIIGSD